Protein AF-A0A7C4CJM1-F1 (afdb_monomer)

Mean predicted aligned error: 8.16 Å

pLDDT: mean 78.97, std 17.61, range [41.81, 95.06]

Nearest PDB structures (foldseek):
  8eug-assembly1_e  TM=9.561E-01  e=2.099E-02  Schizosaccharomyces pombe
  8eth-assembly1_e  TM=8.332E-01  e=1.472E-02  Schizosaccharomyces pombe
  8i9p-assembly1_Le  TM=8.337E-01  e=3.449E-02  Thermochaetoides thermophila DSM 1495
  8fkp-assembly1_LQ  TM=8.215E-01  e=4.917E-02  Homo sapiens
  8tpu-assembly1_A8  TM=9.122E-01  e=9.996E-02  Plasmodium falciparum 3D7

Sequence (52 aa):
KVDPRTEAIRIAHTVGARKRAEILNRARELGIHVLNPGVVAGAETSKSAKTS

Solvent-accessible surface area (backbone atoms only — not comparable to full-atom values): 3609 Å² total; per-residue (Å²): 137,84,51,45,90,87,42,68,48,71,70,63,87,86,59,52,72,70,62,44,54,54,52,50,54,51,25,59,76,66,55,36,45,62,78,56,76,66,94,57,96,80,77,74,86,82,89,76,86,88,82,136

Structure (mmCIF, N/CA/C/O backbone):
data_AF-A0A7C4CJM1-F1
#
_entry.id   AF-A0A7C4CJM1-F1
#
loop_
_atom_site.group_PDB
_atom_site.id
_atom_site.type_symbol
_atom_site.label_atom_id
_atom_site.label_alt_id
_atom_site.label_comp_id
_atom_site.label_asym_id
_atom_site.label_entity_id
_atom_site.label_seq_id
_atom_site.pdbx_PDB_ins_code
_atom_site.Cartn_x
_atom_site.Cartn_y
_atom_site.Cartn_z
_atom_site.occupancy
_atom_site.B_iso_or_equiv
_atom_site.auth_seq_id
_atom_site.auth_comp_id
_atom_site.auth_asym_id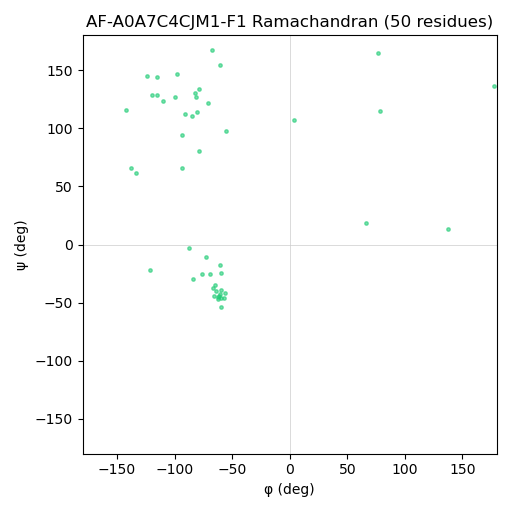
_atom_site.auth_atom_id
_atom_site.pdbx_PDB_model_num
ATOM 1 N N . LYS A 1 1 ? -10.213 10.584 2.644 1.00 71.44 1 LYS A N 1
ATOM 2 C CA . LYS A 1 1 ? -9.404 10.507 3.888 1.00 71.44 1 LYS A CA 1
ATOM 3 C C . LYS A 1 1 ? -9.606 9.091 4.409 1.00 71.44 1 LYS A C 1
ATOM 5 O O . LYS A 1 1 ? -10.753 8.688 4.382 1.00 71.44 1 LYS A O 1
ATOM 10 N N . VAL A 1 2 ? -8.550 8.346 4.741 1.00 77.44 2 VAL A N 1
ATOM 11 C CA . VAL A 1 2 ? -8.655 6.946 5.201 1.00 77.44 2 VAL A CA 1
ATOM 12 C C . VAL A 1 2 ? -8.552 6.941 6.725 1.00 77.44 2 VAL A C 1
ATOM 14 O O . VAL A 1 2 ? -7.604 7.532 7.244 1.00 77.44 2 VAL A O 1
ATOM 17 N N . ASP A 1 3 ? -9.510 6.337 7.423 1.00 84.56 3 ASP A N 1
ATOM 18 C CA . ASP A 1 3 ? -9.490 6.120 8.870 1.00 84.56 3 ASP A CA 1
ATOM 19 C C . ASP A 1 3 ? -8.709 4.834 9.204 1.00 84.56 3 ASP A C 1
ATOM 21 O O . ASP A 1 3 ? -9.201 3.736 8.950 1.00 84.56 3 ASP A O 1
ATOM 25 N N . PRO A 1 4 ? -7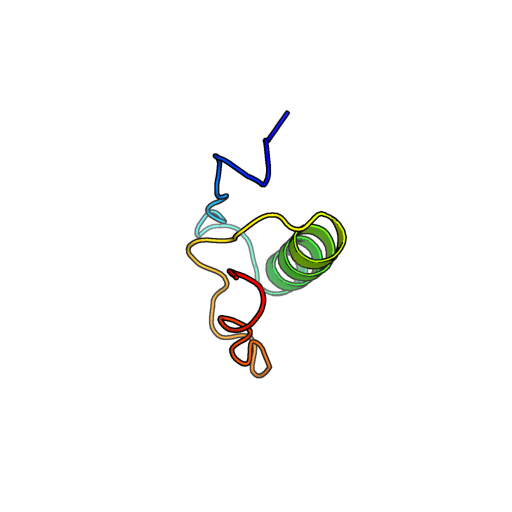.515 4.926 9.819 1.00 83.12 4 PRO A N 1
ATOM 26 C CA . PRO A 1 4 ? -6.693 3.759 10.141 1.00 83.12 4 PRO A CA 1
ATOM 27 C C . PRO A 1 4 ? -7.359 2.753 11.096 1.00 83.12 4 PRO A C 1
ATOM 29 O O . PRO A 1 4 ? -6.886 1.624 11.218 1.00 83.12 4 PRO A O 1
ATOM 32 N N . ARG A 1 5 ? -8.419 3.157 11.813 1.00 85.06 5 ARG A N 1
ATOM 33 C CA . ARG A 1 5 ? -9.120 2.310 12.793 1.00 85.06 5 ARG A CA 1
ATOM 34 C C . ARG A 1 5 ? -10.168 1.402 12.162 1.00 85.06 5 ARG A C 1
ATOM 36 O O . ARG A 1 5 ? -10.453 0.341 12.711 1.00 85.06 5 ARG A O 1
ATOM 43 N N . THR A 1 6 ? -10.767 1.839 11.060 1.00 89.19 6 THR A N 1
ATOM 44 C CA . THR A 1 6 ? -11.919 1.175 10.431 1.00 89.19 6 THR A CA 1
ATOM 45 C C . THR A 1 6 ? -11.640 0.764 8.990 1.00 89.19 6 THR A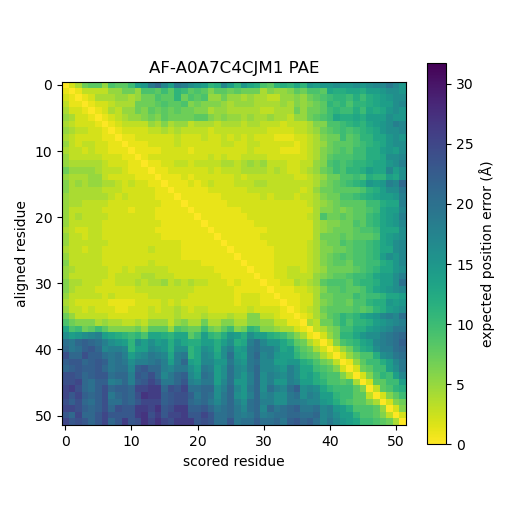 C 1
ATOM 47 O O . THR A 1 6 ? -12.263 -0.167 8.483 1.00 89.19 6 THR A O 1
ATOM 50 N N . GLU A 1 7 ? -10.664 1.402 8.346 1.00 89.38 7 GLU A N 1
ATOM 51 C CA . GLU A 1 7 ? -10.325 1.195 6.949 1.00 89.38 7 GLU A CA 1
ATOM 52 C C . GLU A 1 7 ? -8.918 0.605 6.795 1.00 89.38 7 GLU A C 1
ATOM 54 O O . GLU A 1 7 ? -7.967 0.941 7.503 1.00 89.38 7 GLU A O 1
ATOM 59 N N . ALA A 1 8 ? -8.778 -0.272 5.804 1.00 91.00 8 ALA A N 1
ATOM 60 C CA . ALA A 1 8 ? -7.503 -0.829 5.379 1.00 91.00 8 ALA A CA 1
ATOM 61 C C . ALA A 1 8 ? -7.302 -0.556 3.888 1.00 91.00 8 ALA A C 1
ATOM 63 O O . ALA A 1 8 ? -8.250 -0.588 3.101 1.00 91.00 8 ALA A O 1
ATOM 64 N N . ILE A 1 9 ? -6.058 -0.316 3.478 1.00 91.81 9 ILE A N 1
ATOM 65 C CA . ILE A 1 9 ? -5.729 -0.025 2.080 1.00 91.81 9 ILE A CA 1
ATOM 66 C C . ILE A 1 9 ? -5.228 -1.275 1.356 1.00 91.81 9 ILE A C 1
ATOM 68 O O . ILE A 1 9 ? -4.533 -2.123 1.918 1.00 91.81 9 ILE A O 1
ATOM 72 N N . ARG A 1 10 ? -5.543 -1.377 0.065 1.00 92.81 10 ARG A N 1
ATOM 73 C CA . ARG A 1 10 ? -4.991 -2.387 -0.843 1.00 92.81 10 ARG A CA 1
ATOM 74 C C . ARG A 1 10 ? -4.160 -1.687 -1.912 1.00 92.81 10 ARG A C 1
ATOM 76 O O . ARG A 1 10 ? -4.635 -0.771 -2.574 1.00 92.81 10 ARG A O 1
ATOM 83 N N . ILE A 1 11 ? -2.926 -2.131 -2.104 1.00 92.38 11 ILE A N 1
ATOM 84 C CA . ILE A 1 11 ? -2.031 -1.622 -3.138 1.00 92.38 11 ILE A CA 1
ATOM 85 C C . ILE A 1 11 ? -2.377 -2.291 -4.471 1.00 92.38 11 ILE A C 1
ATOM 87 O O . ILE A 1 11 ? -2.408 -3.520 -4.562 1.00 92.38 11 ILE A O 1
ATOM 91 N N . ALA A 1 12 ? -2.616 -1.505 -5.521 1.00 92.94 12 ALA A N 1
ATOM 92 C CA . ALA A 1 12 ? -2.912 -2.048 -6.845 1.00 92.94 12 ALA A CA 1
ATOM 93 C C . ALA A 1 12 ? -1.753 -2.911 -7.392 1.00 92.94 12 ALA A C 1
ATOM 95 O O . ALA A 1 12 ? -0.588 -2.750 -7.014 1.00 92.94 12 ALA A O 1
ATOM 96 N N . HIS A 1 13 ? -2.072 -3.85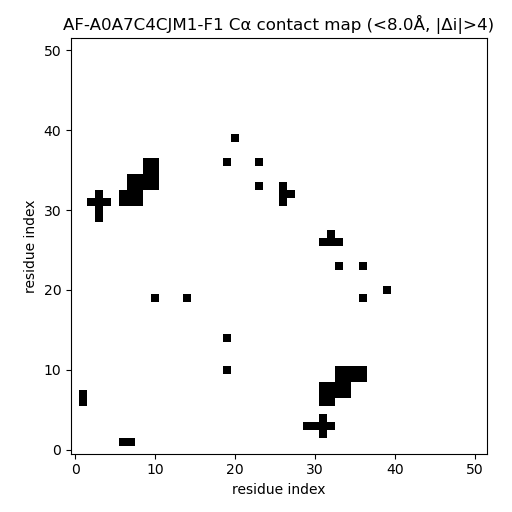2 -8.283 1.00 91.44 13 HIS A N 1
ATOM 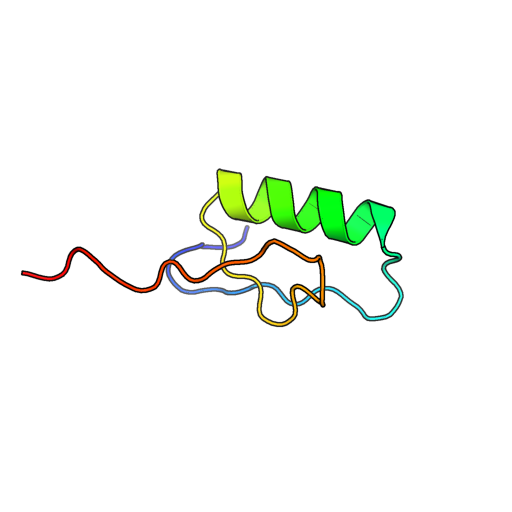97 C CA . HIS A 1 13 ? -1.082 -4.770 -8.861 1.00 91.44 13 HIS A CA 1
ATOM 98 C C . HIS A 1 13 ? -0.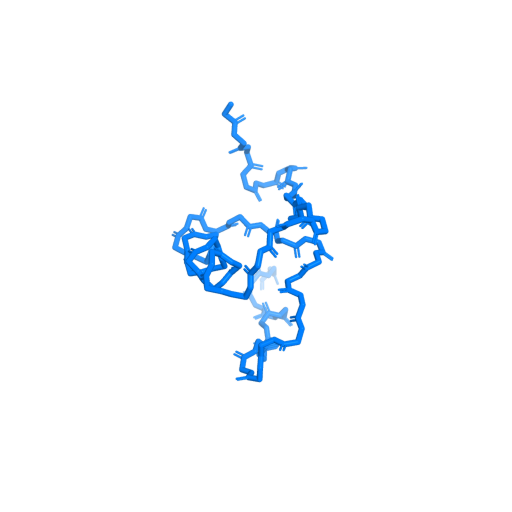095 -4.060 -9.804 1.00 91.44 13 HIS A C 1
ATOM 100 O O . HIS A 1 13 ? 1.038 -4.500 -9.944 1.00 91.44 13 HIS A O 1
ATOM 106 N N . THR A 1 14 ? -0.497 -2.932 -10.397 1.00 95.06 14 THR A N 1
ATOM 107 C CA . THR A 1 14 ? 0.341 -2.096 -11.274 1.00 95.06 14 THR A CA 1
ATOM 108 C C . THR A 1 14 ? 1.408 -1.301 -10.519 1.00 95.06 14 THR A C 1
ATOM 110 O O . THR A 1 14 ? 2.300 -0.712 -11.129 1.00 95.06 14 THR A O 1
ATOM 113 N N . VAL A 1 15 ? 1.340 -1.256 -9.185 1.00 92.19 15 VAL A N 1
ATOM 114 C CA . VAL A 1 15 ? 2.317 -0.536 -8.367 1.00 92.19 15 VAL A CA 1
ATOM 115 C C . VAL A 1 15 ? 3.569 -1.391 -8.206 1.00 92.19 15 VAL A C 1
ATOM 117 O O . VAL A 1 15 ? 3.549 -2.430 -7.543 1.00 92.19 15 VAL A O 1
ATOM 120 N N . GLY A 1 16 ? 4.671 -0.914 -8.785 1.00 91.44 16 GLY A N 1
ATOM 121 C CA . GLY A 1 16 ? 5.978 -1.559 -8.693 1.00 91.44 16 GLY A CA 1
ATOM 122 C C . GLY A 1 16 ? 6.593 -1.538 -7.287 1.00 91.44 16 GLY A C 1
ATOM 123 O O . GLY A 1 16 ? 6.170 -0.791 -6.401 1.00 91.44 16 GLY A O 1
ATOM 124 N N . ALA A 1 17 ? 7.644 -2.341 -7.105 1.00 90.81 17 ALA A N 1
ATOM 125 C CA . ALA A 1 17 ? 8.281 -2.604 -5.811 1.00 90.81 17 ALA A CA 1
ATOM 126 C C . ALA A 1 17 ? 8.755 -1.338 -5.071 1.00 90.81 17 ALA A C 1
ATOM 128 O O . ALA A 1 17 ? 8.523 -1.208 -3.871 1.00 90.81 17 ALA 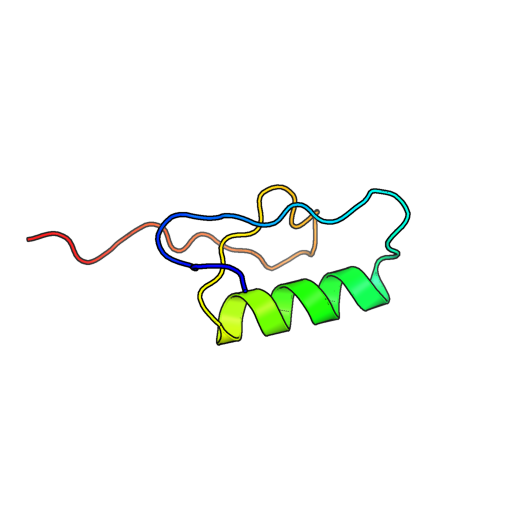A O 1
ATOM 129 N N . ARG A 1 18 ? 9.349 -0.371 -5.785 1.00 91.50 18 ARG A N 1
ATOM 130 C CA . ARG A 1 18 ? 9.833 0.887 -5.188 1.00 91.50 18 ARG A CA 1
ATOM 131 C C . ARG 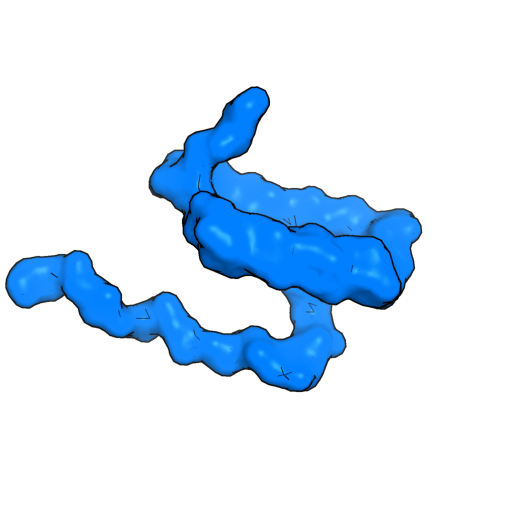A 1 18 ? 8.709 1.677 -4.510 1.00 91.50 18 ARG A C 1
ATOM 133 O O . ARG A 1 18 ? 8.787 1.969 -3.323 1.00 91.50 18 ARG A O 1
ATOM 140 N N . LYS A 1 19 ? 7.627 1.953 -5.247 1.00 92.50 19 LYS A N 1
ATOM 141 C CA . LYS A 1 19 ? 6.454 2.664 -4.710 1.00 92.50 19 LYS A CA 1
ATOM 142 C C . LYS A 1 19 ? 5.750 1.848 -3.626 1.00 92.50 19 LYS A C 1
ATOM 144 O O . LYS A 1 19 ? 5.256 2.421 -2.664 1.00 92.50 19 LYS A O 1
ATOM 149 N N . ARG A 1 20 ? 5.720 0.515 -3.750 1.00 92.88 20 ARG A N 1
ATOM 150 C CA . ARG A 1 20 ? 5.191 -0.371 -2.701 1.00 92.88 20 ARG A CA 1
ATOM 151 C C . ARG A 1 20 ? 5.917 -0.181 -1.370 1.00 92.88 20 ARG A C 1
ATOM 153 O O . ARG A 1 20 ? 5.244 -0.039 -0.356 1.00 92.88 20 ARG A O 1
ATOM 160 N N . ALA A 1 21 ? 7.249 -0.130 -1.374 1.00 91.19 21 ALA A N 1
ATOM 161 C CA . ALA A 1 21 ? 8.035 0.100 -0.162 1.00 91.19 21 ALA A CA 1
ATOM 162 C C . ALA A 1 21 ? 7.721 1.463 0.483 1.00 91.19 21 ALA A C 1
ATOM 164 O O . ALA A 1 21 ? 7.497 1.539 1.688 1.00 91.19 21 ALA A O 1
ATOM 165 N N . GLU A 1 22 ? 7.620 2.521 -0.324 1.00 92.50 22 GLU A N 1
ATOM 166 C CA . GLU A 1 22 ? 7.257 3.865 0.148 1.00 92.50 22 GLU A CA 1
ATOM 167 C C . GLU A 1 22 ? 5.845 3.898 0.761 1.00 92.50 22 GLU A C 1
ATOM 169 O O . GLU A 1 22 ? 5.656 4.424 1.859 1.00 92.50 22 GLU A O 1
ATOM 174 N N . ILE A 1 23 ? 4.860 3.272 0.101 1.00 91.62 23 ILE A N 1
ATOM 175 C CA . ILE A 1 23 ? 3.483 3.166 0.610 1.00 91.62 23 ILE A CA 1
ATOM 176 C C . ILE A 1 23 ? 3.454 2.418 1.943 1.00 91.62 23 ILE A C 1
ATOM 178 O O . ILE A 1 23 ? 2.751 2.837 2.857 1.00 91.62 23 ILE A O 1
ATOM 182 N N . LEU A 1 24 ? 4.217 1.331 2.073 1.00 90.69 24 LEU A N 1
ATOM 183 C CA . LEU A 1 24 ? 4.278 0.556 3.311 1.00 90.69 24 LEU A CA 1
ATOM 184 C C . LEU A 1 24 ? 4.906 1.332 4.459 1.00 90.69 24 LEU A C 1
ATOM 186 O O . LEU A 1 24 ? 4.365 1.309 5.562 1.00 90.69 24 LEU A O 1
ATOM 190 N N . ASN A 1 25 ? 6.011 2.033 4.206 1.00 91.88 25 ASN A N 1
ATOM 191 C CA . ASN A 1 25 ? 6.637 2.883 5.215 1.00 91.88 25 ASN A CA 1
ATOM 192 C C . ASN A 1 25 ? 5.663 3.966 5.681 1.00 91.88 25 ASN A C 1
ATOM 194 O O . ASN A 1 25 ? 5.443 4.122 6.880 1.00 91.88 25 ASN A O 1
ATOM 198 N N . ARG A 1 26 ? 4.980 4.631 4.744 1.00 91.94 26 ARG A N 1
ATOM 199 C CA . ARG A 1 26 ? 4.003 5.665 5.088 1.00 91.94 26 ARG A CA 1
ATOM 200 C C . ARG A 1 26 ? 2.777 5.108 5.810 1.00 91.94 26 ARG A C 1
ATOM 202 O O . ARG A 1 26 ? 2.270 5.739 6.730 1.00 91.94 26 ARG A O 1
ATOM 209 N N . ALA A 1 27 ? 2.304 3.926 5.421 1.00 91.00 27 ALA A N 1
ATOM 210 C CA . ALA A 1 27 ? 1.198 3.255 6.094 1.00 91.00 27 ALA A CA 1
ATOM 211 C C . ALA A 1 27 ? 1.565 2.888 7.539 1.00 91.00 27 ALA A C 1
ATOM 213 O O . ALA A 1 27 ? 0.752 3.100 8.433 1.00 91.00 27 ALA A O 1
ATOM 214 N N . ARG A 1 28 ? 2.802 2.433 7.786 1.00 88.56 28 ARG A N 1
ATOM 215 C CA . ARG A 1 28 ? 3.322 2.175 9.140 1.00 88.56 28 ARG A CA 1
ATOM 216 C C . ARG A 1 28 ? 3.377 3.447 9.984 1.00 88.56 28 ARG A C 1
ATOM 218 O O . ARG A 1 28 ? 2.893 3.430 11.109 1.00 88.56 28 ARG A O 1
ATOM 225 N N . GLU A 1 29 ? 3.897 4.546 9.438 1.00 90.19 29 GLU A N 1
ATOM 226 C CA . GLU A 1 29 ? 3.936 5.850 10.124 1.00 90.19 29 GLU A CA 1
ATOM 227 C C . GLU A 1 29 ? 2.539 6.363 10.496 1.00 90.19 29 GLU A C 1
ATOM 229 O O . GLU A 1 29 ? 2.340 6.932 11.565 1.00 90.19 29 GLU A O 1
ATOM 234 N N . LEU A 1 30 ? 1.563 6.158 9.609 1.00 88.94 30 LEU A N 1
ATOM 235 C CA . LEU A 1 30 ? 0.184 6.610 9.793 1.00 88.94 30 LEU A CA 1
ATOM 236 C C . LEU A 1 30 ? -0.692 5.602 10.557 1.00 88.94 30 LEU A C 1
ATOM 238 O O . LEU A 1 30 ? -1.867 5.883 10.793 1.00 88.94 30 LEU A O 1
ATOM 242 N N . GLY A 1 31 ? -0.156 4.431 10.916 1.00 88.88 31 GLY A N 1
ATOM 243 C CA . GLY A 1 31 ? -0.906 3.346 11.558 1.00 88.88 31 GLY A CA 1
ATOM 244 C C . GLY A 1 31 ? -1.980 2.703 10.670 1.00 88.88 31 GLY A C 1
ATOM 245 O O . GLY A 1 31 ? -2.893 2.068 11.186 1.00 88.88 31 GLY A O 1
ATOM 246 N N . ILE A 1 32 ? -1.902 2.874 9.348 1.00 90.31 32 ILE A N 1
ATOM 247 C CA . ILE A 1 32 ? -2.865 2.334 8.382 1.00 90.31 32 ILE A CA 1
ATOM 248 C C . ILE A 1 32 ? -2.528 0.873 8.080 1.00 90.31 32 ILE A C 1
ATOM 250 O O . ILE A 1 32 ? -1.397 0.535 7.722 1.00 90.31 32 ILE A O 1
ATOM 254 N N . HIS A 1 33 ? -3.533 0.001 8.151 1.00 89.38 33 HIS A N 1
ATOM 255 C CA . HIS A 1 33 ? -3.370 -1.405 7.800 1.00 89.38 33 HIS A CA 1
ATOM 256 C C . HIS A 1 33 ? -3.377 -1.615 6.277 1.00 89.38 33 HIS A C 1
ATOM 258 O O . HIS A 1 33 ? -4.240 -1.093 5.569 1.00 89.38 33 HIS A O 1
ATOM 264 N N . VAL A 1 34 ? -2.431 -2.407 5.763 1.00 92.12 34 VAL A N 1
ATOM 265 C CA . VAL A 1 34 ? -2.325 -2.739 4.332 1.00 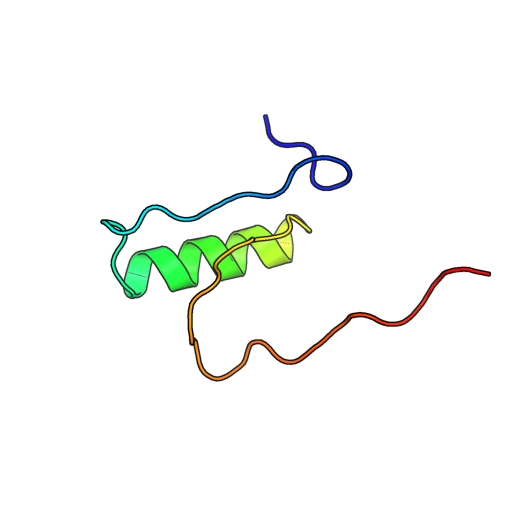92.12 34 VAL A CA 1
ATOM 266 C C . VAL A 1 34 ? -2.680 -4.208 4.119 1.00 92.12 34 VAL A C 1
ATOM 268 O O . VAL A 1 34 ? -2.040 -5.081 4.693 1.00 92.12 34 VAL A O 1
ATOM 271 N N . LEU A 1 35 ? -3.664 -4.492 3.260 1.00 91.00 35 LEU A N 1
ATOM 272 C CA . LEU A 1 35 ? -4.188 -5.850 3.031 1.00 91.00 35 LEU A CA 1
ATOM 273 C C . LEU A 1 35 ? -3.276 -6.737 2.175 1.00 91.00 35 LEU A C 1
ATOM 275 O O . LEU A 1 35 ? -3.359 -7.958 2.231 1.00 91.00 35 LEU A O 1
ATOM 279 N N . ASN A 1 36 ? -2.440 -6.137 1.331 1.00 90.69 36 ASN A N 1
ATOM 280 C CA . ASN A 1 36 ? -1.537 -6.857 0.435 1.00 90.69 36 ASN A CA 1
ATOM 281 C C . ASN A 1 36 ? -0.153 -6.191 0.394 1.00 90.69 36 ASN A C 1
ATOM 283 O O . ASN A 1 36 ? 0.265 -5.671 -0.652 1.00 90.69 36 ASN A O 1
ATOM 287 N N . PRO A 1 37 ? 0.579 -6.207 1.522 1.00 81.44 37 PRO A N 1
ATOM 288 C CA . PRO A 1 37 ? 1.875 -5.549 1.603 1.00 81.44 37 PRO A CA 1
ATOM 289 C C . PRO A 1 37 ? 2.875 -6.106 0.576 1.00 81.44 37 PRO A C 1
ATOM 291 O O . PRO A 1 37 ? 3.722 -5.377 0.068 1.00 81.44 37 PRO A O 1
ATOM 294 N N . GLY A 1 38 ? 2.689 -7.351 0.133 1.00 77.38 38 GLY A N 1
ATOM 295 C CA . GLY A 1 38 ? 3.652 -8.044 -0.716 1.00 77.38 38 GLY A CA 1
ATOM 296 C C . GLY A 1 38 ? 4.834 -8.533 0.116 1.00 77.38 38 GLY A C 1
ATOM 297 O O . GLY A 1 38 ? 5.010 -8.134 1.267 1.00 77.38 38 GLY A O 1
ATOM 298 N N . VAL A 1 39 ? 5.627 -9.439 -0.451 1.00 65.06 39 VAL A N 1
ATOM 299 C CA . VAL A 1 39 ? 6.796 -10.003 0.231 1.00 65.06 39 VAL A CA 1
ATOM 300 C C . VAL A 1 39 ? 7.934 -8.990 0.144 1.00 65.06 39 VAL A C 1
ATOM 302 O O . VAL A 1 39 ? 8.793 -9.062 -0.728 1.00 65.06 39 VAL A O 1
ATOM 305 N N . VAL A 1 40 ? 7.912 -7.993 1.021 1.00 58.91 40 VAL A N 1
ATOM 306 C CA . VAL A 1 40 ? 9.135 -7.285 1.395 1.00 58.91 40 VAL A CA 1
ATOM 307 C C . VAL A 1 40 ? 9.684 -8.023 2.611 1.00 58.91 40 VAL A C 1
ATOM 309 O O . VAL A 1 40 ? 9.029 -8.087 3.650 1.00 58.91 40 VAL A O 1
ATOM 312 N N . ALA A 1 41 ? 10.830 -8.684 2.441 1.00 51.97 41 ALA A N 1
ATOM 313 C CA . ALA A 1 41 ? 11.521 -9.426 3.491 1.00 51.97 41 ALA A CA 1
ATOM 314 C C . ALA A 1 41 ? 11.774 -8.496 4.694 1.00 51.97 41 ALA A C 1
ATOM 316 O O . ALA A 1 41 ? 12.677 -7.667 4.650 1.00 51.97 41 ALA A O 1
ATOM 317 N N . GLY A 1 42 ? 10.914 -8.559 5.718 1.00 52.72 42 GLY A N 1
ATOM 318 C CA . GLY A 1 42 ? 10.975 -7.671 6.888 1.00 52.72 42 GLY A CA 1
ATOM 319 C C . GLY A 1 42 ? 9.639 -7.112 7.401 1.00 52.72 42 GLY A C 1
ATOM 320 O O . GLY A 1 42 ? 9.636 -6.162 8.181 1.00 52.72 42 GLY A O 1
ATOM 321 N N . ALA A 1 43 ? 8.483 -7.635 6.982 1.00 51.25 43 ALA A N 1
ATOM 322 C CA . ALA A 1 43 ? 7.208 -7.347 7.649 1.00 51.25 43 ALA A CA 1
ATOM 323 C C . ALA A 1 43 ? 6.899 -8.419 8.703 1.00 51.25 43 ALA A C 1
ATOM 325 O O . ALA A 1 43 ? 5.961 -9.199 8.558 1.00 51.25 43 ALA A O 1
ATOM 326 N N . GLU A 1 44 ? 7.721 -8.464 9.748 1.00 53.47 44 GLU A N 1
ATOM 327 C CA . GLU A 1 44 ? 7.449 -9.285 10.922 1.00 53.47 44 GLU A CA 1
ATOM 328 C C . GLU A 1 44 ? 6.275 -8.696 11.718 1.00 53.47 44 GLU A C 1
ATOM 330 O O . GLU A 1 44 ? 6.251 -7.525 12.095 1.00 53.47 44 GLU A O 1
ATOM 335 N N . THR A 1 45 ? 5.260 -9.541 11.875 1.00 53.34 45 THR A N 1
ATOM 336 C CA . THR A 1 45 ? 4.327 -9.660 13.001 1.00 53.34 45 THR A CA 1
ATOM 337 C C . THR A 1 45 ? 4.453 -8.638 14.138 1.00 53.34 45 THR A C 1
ATOM 339 O O . THR A 1 45 ? 5.282 -8.781 15.030 1.00 53.34 45 THR A O 1
ATOM 342 N N . SER A 1 46 ? 3.494 -7.714 14.212 1.00 51.38 46 SER A N 1
ATOM 343 C CA . SER A 1 46 ? 3.094 -7.054 15.463 1.00 51.38 46 SER A CA 1
ATOM 344 C C . SER A 1 46 ? 1.566 -7.033 15.601 1.00 51.38 46 SER A C 1
ATOM 346 O O . SER A 1 46 ? 0.912 -5.999 15.673 1.00 51.38 46 SER A O 1
ATOM 348 N N . LYS A 1 47 ? 0.963 -8.226 15.647 1.00 53.75 47 LYS A N 1
ATOM 349 C CA . LYS A 1 47 ? -0.275 -8.434 16.410 1.00 53.75 47 LYS A CA 1
ATOM 350 C C . LYS A 1 47 ? 0.131 -8.934 17.797 1.00 53.75 47 LYS A C 1
ATOM 352 O O . LYS A 1 47 ? 0.309 -10.133 17.944 1.00 53.75 47 LYS A O 1
ATOM 357 N N . SER A 1 48 ? 0.274 -8.045 18.782 1.00 47.72 48 SER A N 1
ATOM 358 C CA . SER A 1 48 ? 0.068 -8.357 20.213 1.00 47.72 48 SER A CA 1
ATOM 359 C C . SER A 1 48 ? 0.373 -7.142 21.100 1.00 47.72 48 SER A C 1
ATOM 361 O O . SER A 1 48 ? 1.425 -6.533 20.940 1.00 47.72 48 SER A O 1
ATOM 363 N N . ALA A 1 49 ? -0.502 -6.895 22.083 1.00 50.56 49 ALA A N 1
ATOM 364 C CA . ALA A 1 49 ? -0.504 -5.836 23.109 1.00 50.56 49 ALA A CA 1
ATOM 365 C C . ALA A 1 49 ? -0.983 -4.456 22.600 1.00 50.56 49 ALA A C 1
ATOM 367 O O . ALA A 1 49 ? -0.351 -3.842 21.756 1.00 50.56 49 ALA A O 1
ATOM 368 N N . LYS A 1 50 ? -2.107 -3.878 23.043 1.00 43.50 50 LYS A N 1
ATOM 369 C CA . LYS A 1 50 ? -2.778 -3.927 24.351 1.00 43.50 50 LYS A CA 1
ATOM 370 C C . LYS A 1 50 ? -4.307 -3.958 24.191 1.00 43.50 50 LYS A C 1
ATOM 372 O O . LYS A 1 50 ? -4.905 -2.972 23.772 1.00 43.50 50 LYS A O 1
ATOM 377 N N . THR A 1 51 ? -4.922 -5.057 24.608 1.00 42.34 51 THR A N 1
ATOM 378 C CA . THR A 1 51 ? -6.281 -5.083 25.158 1.00 42.34 51 THR A CA 1
ATOM 379 C C . THR A 1 51 ? -6.135 -5.634 26.569 1.00 42.34 51 THR A C 1
ATOM 381 O O . THR A 1 51 ? -5.526 -6.692 26.717 1.00 42.34 51 THR A O 1
ATOM 384 N N . SER A 1 52 ? -6.706 -4.889 27.523 1.00 41.81 52 SER A N 1
ATOM 385 C CA . SER A 1 52 ? -6.912 -5.208 28.945 1.00 41.81 52 SER A CA 1
ATOM 386 C C . SER A 1 52 ? -5.710 -5.075 29.876 1.00 41.81 52 SER A C 1
ATOM 388 O O . SER A 1 52 ? -4.687 -5.757 29.673 1.00 41.81 52 SER A O 1
#

Foldseek 3Di:
DADQVPDADEDDPPDDPVVLVVVVVVCVVVNHHYPPSDPPPPPDDDPDDDDD

Secondary structure (DSSP, 8-state):
---TTT-EE---TT--HHHHHHHHHHHHHTT-EES-----TT----------

Radius of gyration: 11.95 Å; Cα contacts (8 Å, |Δi|>4): 36; chains: 1; bounding box: 23×20×40 Å